Protein AF-A0A7K0DQF7-F1 (afdb_monomer)

Structure (mmCIF, N/CA/C/O backbone):
data_AF-A0A7K0DQF7-F1
#
_entry.id   AF-A0A7K0DQF7-F1
#
loop_
_atom_site.group_PDB
_atom_site.id
_atom_site.type_symbol
_atom_site.label_atom_id
_atom_site.label_alt_id
_atom_site.label_comp_id
_atom_site.label_asym_id
_atom_site.label_entity_id
_atom_site.label_seq_id
_atom_site.pdbx_PDB_ins_code
_atom_site.Cartn_x
_atom_site.Cartn_y
_atom_site.Cartn_z
_atom_site.occupancy
_atom_site.B_iso_or_equiv
_atom_site.auth_seq_id
_atom_site.auth_comp_id
_atom_site.auth_asym_id
_atom_site.auth_atom_id
_atom_site.pdbx_PDB_model_num
ATOM 1 N N . MET A 1 1 ? 8.613 -13.303 -28.351 1.00 34.66 1 MET A N 1
ATOM 2 C CA . MET A 1 1 ? 8.887 -12.812 -26.985 1.00 34.66 1 MET A CA 1
ATOM 3 C C . MET A 1 1 ? 7.725 -11.915 -26.607 1.00 34.66 1 MET A C 1
ATOM 5 O O . MET A 1 1 ? 7.464 -11.010 -27.391 1.00 34.66 1 MET A O 1
ATOM 9 N N . PRO A 1 2 ? 6.949 -12.191 -25.546 1.00 38.00 2 PRO A N 1
ATOM 10 C CA . PRO A 1 2 ? 5.867 -11.290 -25.183 1.00 38.00 2 PRO A CA 1
ATOM 11 C C . PRO A 1 2 ? 6.500 -9.993 -24.676 1.00 38.00 2 PRO A C 1
ATOM 13 O O . PRO A 1 2 ? 7.248 -10.005 -23.701 1.00 38.00 2 PRO A O 1
ATOM 16 N N . SER A 1 3 ? 6.255 -8.895 -25.389 1.00 44.81 3 SER A N 1
ATOM 17 C CA . SER A 1 3 ? 6.568 -7.544 -24.937 1.00 44.81 3 SER A CA 1
ATOM 18 C C . SER A 1 3 ? 5.994 -7.379 -23.536 1.00 44.81 3 SER A C 1
ATOM 20 O O . SER A 1 3 ? 4.796 -7.596 -23.351 1.00 44.81 3 SER A O 1
ATOM 22 N N . ALA A 1 4 ? 6.843 -7.071 -22.552 1.00 46.78 4 ALA A N 1
ATOM 23 C CA . ALA A 1 4 ? 6.408 -6.801 -21.191 1.00 46.78 4 ALA A CA 1
ATOM 24 C C . ALA A 1 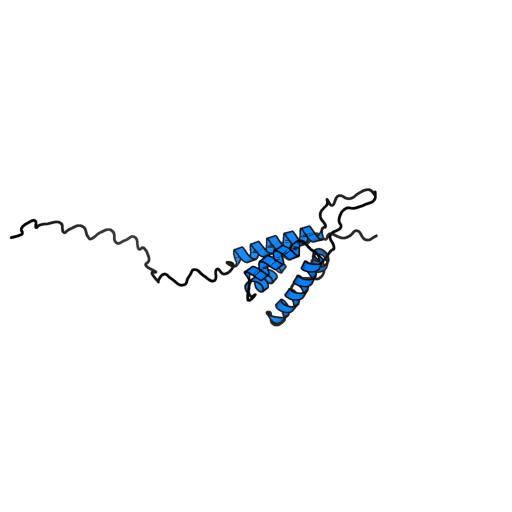4 ? 5.374 -5.675 -21.258 1.00 46.78 4 ALA A C 1
ATOM 26 O O . ALA A 1 4 ? 5.700 -4.521 -21.537 1.00 46.78 4 ALA A O 1
ATOM 27 N N . MET A 1 5 ? 4.105 -6.048 -21.118 1.00 47.47 5 MET A N 1
ATOM 28 C CA . MET A 1 5 ? 3.005 -5.112 -21.116 1.00 47.47 5 MET A CA 1
ATOM 29 C C . MET A 1 5 ? 3.153 -4.286 -19.841 1.00 47.47 5 MET A C 1
ATOM 31 O O . MET A 1 5 ? 2.663 -4.684 -18.790 1.00 47.47 5 MET A O 1
ATOM 35 N N . CYS A 1 6 ? 3.809 -3.129 -19.920 1.00 51.50 6 CYS A N 1
ATOM 36 C CA . CYS A 1 6 ? 3.415 -2.009 -19.076 1.00 51.50 6 CYS A CA 1
ATOM 37 C C . CYS A 1 6 ? 1.979 -1.689 -19.486 1.00 51.50 6 CYS A C 1
ATOM 39 O O . CYS A 1 6 ? 1.735 -0.873 -20.375 1.00 51.50 6 CYS A O 1
ATOM 41 N N . GLN A 1 7 ? 1.028 -2.447 -18.944 1.00 54.16 7 GLN A N 1
ATOM 42 C CA . GLN A 1 7 ? -0.375 -2.142 -19.111 1.00 54.16 7 GLN A CA 1
ATOM 43 C C . GLN A 1 7 ? -0.558 -0.747 -18.522 1.00 54.16 7 GLN A C 1
ATOM 45 O O . GLN A 1 7 ? -0.061 -0.445 -17.435 1.00 54.16 7 GLN A O 1
ATOM 50 N N . ASN A 1 8 ? -1.198 0.138 -19.281 1.00 60.09 8 ASN A N 1
ATOM 51 C CA . ASN A 1 8 ? -1.559 1.458 -18.790 1.00 60.09 8 ASN A CA 1
ATOM 52 C C . ASN A 1 8 ? -2.632 1.269 -17.710 1.00 60.09 8 ASN A C 1
ATOM 54 O O . ASN A 1 8 ? -3.824 1.330 -18.003 1.00 60.09 8 ASN A O 1
ATOM 58 N N . LEU A 1 9 ? -2.214 0.965 -16.479 1.00 68.38 9 LEU A N 1
ATOM 59 C CA . LEU A 1 9 ? -3.093 1.003 -15.321 1.00 68.38 9 LEU A CA 1
ATOM 60 C C . LEU A 1 9 ? -3.632 2.426 -15.197 1.00 68.38 9 LEU A C 1
ATOM 62 O O . LEU A 1 9 ? -2.872 3.397 -15.184 1.00 68.38 9 LEU A O 1
ATOM 66 N N . ASP A 1 10 ? -4.953 2.534 -15.131 1.00 82.31 10 ASP A N 1
ATOM 67 C CA . ASP A 1 10 ? -5.627 3.812 -14.957 1.00 82.31 10 ASP A CA 1
ATOM 68 C C . ASP A 1 10 ? -5.314 4.374 -13.562 1.00 82.31 10 ASP A C 1
ATOM 70 O O . ASP A 1 10 ? -5.283 3.645 -12.566 1.00 82.31 10 ASP A O 1
ATOM 74 N N . VAL A 1 11 ? -5.133 5.692 -13.477 1.00 85.56 11 VAL A N 1
ATOM 75 C CA . VAL A 1 11 ? -4.944 6.433 -12.223 1.00 85.56 11 VAL A CA 1
ATOM 76 C C . VAL A 1 11 ? -6.064 6.117 -11.228 1.00 85.56 11 VAL A C 1
ATOM 78 O O . VAL A 1 11 ? -5.818 6.058 -10.025 1.00 85.56 11 VAL A O 1
ATOM 81 N N . ASN A 1 12 ? -7.281 5.851 -11.706 1.00 89.88 12 ASN A N 1
ATOM 82 C CA . ASN A 1 12 ? -8.403 5.467 -10.849 1.00 89.88 12 ASN A CA 1
ATOM 83 C C . ASN A 1 12 ? -8.149 4.170 -10.066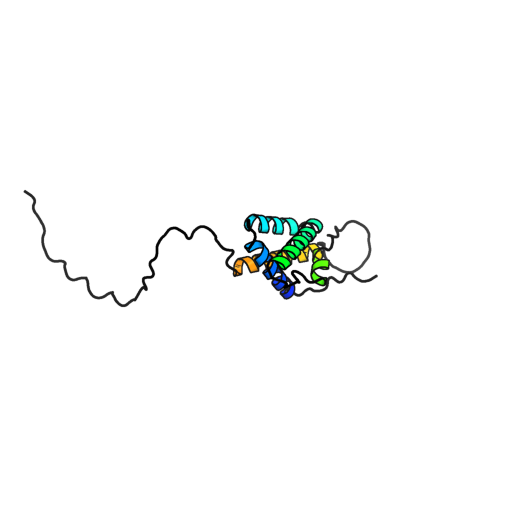 1.00 89.88 12 ASN A C 1
ATOM 85 O O . ASN A 1 12 ? -8.501 4.098 -8.890 1.00 89.88 12 ASN A O 1
ATOM 89 N N . GLN A 1 13 ? -7.468 3.185 -10.661 1.00 90.81 13 GLN A N 1
ATOM 90 C CA . GLN A 1 13 ? -7.116 1.946 -9.961 1.00 90.81 13 GLN A CA 1
ATOM 91 C C . GLN A 1 13 ? -6.107 2.225 -8.839 1.00 90.81 13 GLN A C 1
ATOM 93 O O . GLN A 1 13 ? -6.226 1.683 -7.740 1.00 90.81 13 GLN A O 1
ATOM 98 N N . PHE A 1 14 ? -5.138 3.117 -9.084 1.00 93.56 14 PHE A N 1
ATOM 99 C CA . PHE A 1 14 ? -4.186 3.538 -8.052 1.00 93.56 14 PHE A CA 1
ATOM 100 C C . PHE A 1 14 ? -4.892 4.250 -6.900 1.00 93.56 14 PHE A C 1
ATOM 102 O O . PHE A 1 14 ? -4.578 3.987 -5.744 1.00 93.56 14 PHE A O 1
ATOM 109 N N . ARG A 1 15 ? -5.867 5.117 -7.199 1.00 94.50 15 ARG A N 1
ATOM 110 C CA . ARG A 1 15 ? -6.670 5.823 -6.188 1.00 94.50 15 ARG A CA 1
ATOM 111 C C . ARG A 1 15 ? -7.506 4.869 -5.336 1.00 94.50 15 ARG A C 1
ATOM 113 O O . ARG A 1 15 ? -7.575 5.047 -4.124 1.00 94.50 15 ARG A O 1
ATOM 120 N N . GLU A 1 16 ? -8.099 3.846 -5.944 1.00 93.25 16 GLU A N 1
ATOM 121 C CA . GLU A 1 16 ? -8.880 2.835 -5.226 1.00 93.25 16 GLU A CA 1
ATOM 122 C C . GLU A 1 16 ? -8.014 2.054 -4.227 1.00 93.25 16 GLU A C 1
ATOM 124 O O . GLU A 1 16 ? -8.327 1.998 -3.035 1.00 93.25 16 GLU A O 1
ATOM 129 N N . VAL A 1 17 ? -6.889 1.500 -4.692 1.00 95.25 17 VAL A N 1
ATOM 130 C CA . VAL A 1 17 ? -5.948 0.766 -3.829 1.00 95.25 17 VAL A CA 1
ATOM 131 C C . VAL A 1 17 ? -5.354 1.694 -2.769 1.00 95.25 17 VAL A C 1
ATOM 133 O O . VAL A 1 17 ? -5.233 1.310 -1.605 1.00 95.25 17 VAL A O 1
ATOM 136 N N . ALA A 1 18 ? -5.053 2.941 -3.134 1.00 96.19 18 ALA A N 1
ATOM 137 C CA . ALA A 1 18 ? -4.567 3.945 -2.203 1.00 96.19 18 ALA A CA 1
ATOM 138 C C . ALA A 1 18 ? -5.544 4.232 -1.060 1.00 96.19 18 ALA A C 1
ATOM 140 O O . ALA A 1 18 ? -5.098 4.337 0.078 1.00 96.19 18 ALA A O 1
ATOM 141 N N . GLY A 1 19 ? -6.853 4.306 -1.319 1.00 94.06 19 GLY A N 1
ATOM 142 C CA . GLY A 1 19 ? -7.863 4.502 -0.274 1.00 94.06 19 GLY A CA 1
ATOM 143 C C . GLY A 1 19 ? -7.900 3.354 0.743 1.00 94.06 19 GLY A C 1
ATOM 144 O O . GLY A 1 19 ? -7.998 3.578 1.955 1.00 94.06 19 GLY A O 1
ATOM 145 N N . ARG A 1 20 ? -7.740 2.111 0.273 1.00 94.31 20 ARG A N 1
ATOM 146 C CA . ARG A 1 20 ? -7.652 0.927 1.147 1.00 94.31 20 ARG A CA 1
ATOM 147 C C . ARG A 1 20 ? -6.372 0.938 1.980 1.00 94.31 20 ARG A C 1
ATOM 149 O O . ARG A 1 20 ? -6.428 0.786 3.197 1.00 94.31 20 ARG A O 1
ATOM 156 N N . LEU A 1 21 ? -5.225 1.191 1.348 1.00 95.81 21 LEU A N 1
ATOM 157 C CA . LEU A 1 21 ? -3.934 1.314 2.036 1.00 95.81 21 LEU A CA 1
ATOM 158 C C . LEU A 1 21 ? -3.940 2.450 3.062 1.00 95.81 21 LEU A C 1
ATOM 160 O O . LEU A 1 21 ? -3.475 2.273 4.185 1.00 95.81 21 LEU A O 1
ATOM 164 N N . ALA 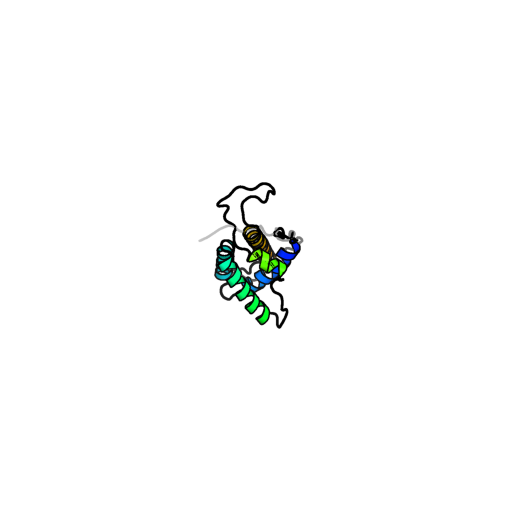A 1 22 ? -4.519 3.593 2.701 1.00 95.12 22 ALA A N 1
ATOM 165 C CA . ALA A 1 22 ? -4.722 4.729 3.586 1.00 95.12 22 ALA A CA 1
ATOM 166 C C . ALA A 1 22 ? -5.496 4.330 4.849 1.00 95.12 22 ALA A C 1
ATOM 168 O O . ALA A 1 22 ? -5.079 4.677 5.951 1.00 95.12 22 ALA A O 1
ATOM 169 N N . THR A 1 23 ? -6.567 3.549 4.694 1.00 92.94 23 THR A N 1
ATOM 170 C CA . THR A 1 23 ? -7.365 3.030 5.814 1.00 92.94 23 THR A CA 1
ATOM 171 C C . THR A 1 23 ? -6.521 2.147 6.741 1.00 92.94 23 THR A C 1
ATOM 173 O O . THR A 1 23 ? -6.490 2.375 7.948 1.00 92.94 23 THR A O 1
ATOM 176 N N . ILE A 1 24 ? -5.753 1.202 6.185 1.00 94.06 24 ILE A N 1
ATOM 177 C CA . ILE A 1 24 ? -4.871 0.304 6.960 1.00 94.06 24 ILE A CA 1
ATOM 178 C C . ILE A 1 24 ? -3.805 1.099 7.727 1.00 94.06 24 ILE A C 1
ATOM 180 O O . ILE A 1 24 ? -3.534 0.834 8.903 1.00 94.06 24 ILE A O 1
ATOM 184 N N . ILE A 1 25 ? -3.186 2.086 7.072 1.00 94.81 25 ILE A N 1
ATOM 185 C CA . ILE A 1 25 ? -2.166 2.944 7.681 1.00 94.81 25 ILE A CA 1
ATOM 186 C C . ILE A 1 25 ? -2.785 3.776 8.817 1.00 94.81 25 ILE A C 1
ATOM 188 O O . ILE A 1 25 ? -2.212 3.825 9.904 1.00 94.81 25 ILE A O 1
ATOM 192 N N . GLN A 1 26 ? -3.965 4.372 8.617 1.00 91.56 26 GLN A N 1
ATOM 193 C CA . GLN A 1 26 ? -4.657 5.157 9.651 1.00 91.56 26 GLN A CA 1
ATOM 194 C C . GLN A 1 26 ? -5.056 4.327 10.868 1.00 91.56 26 GLN A C 1
ATOM 196 O O . GLN A 1 26 ? -4.884 4.782 11.999 1.00 91.56 26 GLN A O 1
ATOM 201 N N . ASN A 1 27 ? -5.533 3.106 10.635 1.00 91.06 27 ASN A N 1
ATOM 202 C CA . ASN A 1 27 ? -5.940 2.171 11.681 1.00 91.06 27 ASN A CA 1
ATOM 203 C C . ASN A 1 27 ? -4.753 1.497 12.380 1.00 91.06 27 ASN A C 1
ATOM 205 O O . ASN A 1 27 ? -4.934 0.749 13.341 1.00 91.06 27 ASN A O 1
ATOM 209 N N . SER A 1 28 ? -3.525 1.725 11.908 1.00 91.31 28 SER A N 1
ATOM 210 C CA . SER A 1 28 ? -2.339 1.170 12.551 1.00 91.31 28 SER A CA 1
ATOM 211 C C . SER A 1 28 ? -2.116 1.809 13.930 1.00 91.31 28 SER A C 1
ATOM 213 O O . SER A 1 28 ? -2.262 3.026 14.069 1.00 91.31 28 SER A O 1
ATOM 215 N N . PRO A 1 29 ? -1.699 1.024 14.944 1.00 89.31 29 PRO A N 1
ATOM 216 C CA . PRO A 1 29 ? -1.461 1.534 16.298 1.00 89.31 29 PRO A CA 1
ATOM 217 C C . PRO A 1 29 ? -0.389 2.634 16.327 1.00 89.31 29 PRO A C 1
ATOM 219 O O . PRO A 1 29 ? -0.480 3.563 17.122 1.00 89.31 29 PRO A O 1
ATOM 222 N N . ASP A 1 30 ? 0.581 2.562 15.412 1.00 91.94 30 ASP A N 1
ATOM 223 C CA . ASP A 1 30 ? 1.554 3.617 15.139 1.00 91.94 30 ASP A CA 1
ATOM 224 C C . ASP A 1 30 ? 1.491 4.026 13.657 1.00 91.94 30 ASP A C 1
ATOM 226 O O . ASP A 1 30 ? 2.245 3.543 12.807 1.00 91.94 30 ASP A O 1
ATOM 230 N N . ARG A 1 31 ? 0.527 4.897 13.342 1.00 91.31 31 ARG A N 1
ATOM 231 C CA . ARG A 1 31 ? 0.242 5.371 11.976 1.00 91.31 31 ARG A CA 1
ATOM 232 C C . ARG A 1 31 ? 1.429 6.076 11.317 1.00 91.31 31 ARG A C 1
ATOM 234 O O . ARG A 1 31 ? 1.646 5.918 10.119 1.00 91.31 31 ARG A O 1
ATOM 241 N N . THR A 1 32 ? 2.202 6.843 12.088 1.00 92.69 32 THR A N 1
ATOM 242 C CA . THR A 1 32 ? 3.337 7.617 11.569 1.00 92.69 32 THR A CA 1
ATOM 243 C C . THR A 1 32 ? 4.463 6.676 11.173 1.00 92.69 32 THR A C 1
ATOM 245 O O . THR A 1 32 ? 4.984 6.775 10.063 1.00 92.69 32 THR A O 1
ATOM 248 N N . THR A 1 33 ? 4.784 5.700 12.026 1.00 95.50 33 THR A N 1
ATOM 249 C CA . THR A 1 33 ? 5.765 4.666 11.683 1.00 95.50 33 THR A CA 1
ATOM 250 C C . THR A 1 33 ? 5.288 3.804 10.514 1.00 95.50 33 THR A C 1
ATOM 252 O O . THR A 1 33 ? 6.088 3.486 9.637 1.00 95.50 33 THR A O 1
ATOM 255 N N . ALA A 1 34 ? 3.999 3.456 10.446 1.00 95.12 34 ALA A N 1
ATOM 256 C CA . ALA A 1 34 ? 3.442 2.703 9.319 1.00 95.12 34 ALA A CA 1
ATOM 257 C C . ALA A 1 34 ? 3.572 3.459 7.983 1.00 95.12 34 ALA A C 1
ATOM 259 O O . ALA A 1 34 ? 3.957 2.862 6.977 1.00 95.12 34 ALA A O 1
ATOM 260 N N . LEU A 1 35 ? 3.311 4.772 7.976 1.00 96.38 35 LEU A N 1
ATOM 261 C CA . LEU A 1 35 ? 3.487 5.612 6.791 1.00 96.38 35 LEU A CA 1
ATOM 262 C C . LEU A 1 35 ? 4.960 5.744 6.391 1.00 96.38 35 LEU A C 1
ATOM 264 O O . LEU A 1 35 ? 5.276 5.577 5.217 1.00 96.38 35 LEU A O 1
ATOM 268 N N . ASN A 1 36 ? 5.861 6.000 7.343 1.00 96.69 36 ASN A N 1
ATOM 269 C CA . ASN A 1 36 ?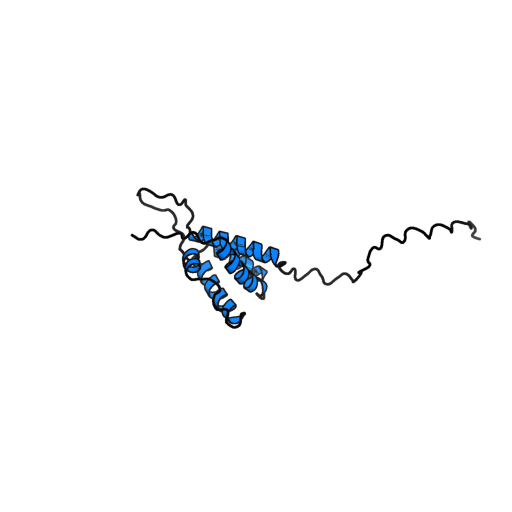 7.294 6.120 7.056 1.00 96.69 36 ASN A CA 1
ATOM 270 C C . ASN A 1 36 ? 7.851 4.831 6.449 1.00 96.69 36 ASN A C 1
ATOM 272 O O . ASN A 1 36 ? 8.518 4.876 5.420 1.00 96.69 36 ASN A O 1
ATOM 276 N N . ARG A 1 37 ? 7.486 3.674 7.013 1.00 96.31 37 ARG A N 1
ATOM 277 C CA . ARG A 1 37 ? 7.854 2.370 6.447 1.00 96.31 37 ARG A CA 1
ATOM 278 C C . ARG A 1 37 ? 7.320 2.202 5.027 1.00 96.31 37 ARG A C 1
ATOM 280 O O . ARG A 1 37 ? 8.041 1.713 4.167 1.00 96.31 37 ARG A O 1
ATOM 287 N N . PHE A 1 38 ? 6.082 2.620 4.766 1.00 96.94 38 PHE A N 1
ATOM 288 C CA . PHE A 1 38 ? 5.509 2.562 3.421 1.00 96.94 38 PHE A CA 1
ATOM 289 C C . PHE A 1 38 ? 6.271 3.444 2.421 1.00 96.94 38 PHE A C 1
ATOM 291 O O . PHE A 1 38 ? 6.560 2.998 1.313 1.00 96.94 38 PHE A O 1
ATOM 298 N N . VAL A 1 39 ? 6.653 4.661 2.819 1.00 96.81 39 VAL A N 1
ATOM 299 C CA . VAL A 1 39 ? 7.483 5.567 2.005 1.00 96.81 39 VAL A CA 1
ATOM 300 C C . VAL A 1 39 ? 8.850 4.949 1.703 1.00 96.81 39 VAL A C 1
ATOM 302 O O . VAL A 1 39 ? 9.299 4.993 0.560 1.00 96.81 39 VAL A O 1
ATOM 305 N N . GLU A 1 40 ? 9.502 4.357 2.704 1.00 95.56 40 GLU A N 1
ATOM 306 C CA . GLU A 1 40 ? 10.800 3.693 2.543 1.00 95.56 40 GLU A CA 1
ATOM 307 C C . GLU A 1 40 ? 10.702 2.496 1.590 1.00 95.56 40 GLU A C 1
ATOM 309 O O . GLU A 1 40 ? 11.492 2.380 0.651 1.00 95.56 40 GLU A O 1
ATOM 314 N N . ALA A 1 41 ? 9.682 1.654 1.777 1.00 95.38 41 ALA A N 1
ATOM 315 C CA . ALA A 1 41 ? 9.480 0.440 0.998 1.00 95.38 41 ALA A CA 1
ATOM 316 C C . ALA A 1 41 ? 9.273 0.713 -0.497 1.00 95.38 41 ALA A C 1
ATOM 318 O O . ALA A 1 41 ? 9.715 -0.071 -1.318 1.00 95.38 41 ALA A O 1
ATOM 319 N N . VAL A 1 42 ? 8.666 1.839 -0.889 1.00 93.75 42 VAL A N 1
ATOM 320 C CA . VAL A 1 42 ? 8.427 2.193 -2.307 1.00 93.75 42 VAL A CA 1
ATOM 321 C C . VAL A 1 42 ? 9.702 2.174 -3.165 1.00 93.75 42 VAL A C 1
ATOM 323 O O . VAL A 1 42 ? 9.623 1.919 -4.371 1.00 93.75 42 VAL A O 1
ATOM 326 N N . SER A 1 43 ? 10.864 2.414 -2.552 1.00 90.06 43 SER A N 1
ATOM 327 C CA . SER A 1 43 ? 12.164 2.447 -3.234 1.00 90.06 43 SER A CA 1
ATOM 328 C C . SER A 1 43 ? 12.776 1.062 -3.483 1.00 90.06 43 SER A C 1
ATOM 330 O O . SER A 1 43 ? 13.746 0.972 -4.230 1.00 90.06 43 SER A O 1
ATOM 332 N N . ASP A 1 44 ? 12.233 0.002 -2.881 1.00 91.56 44 ASP A N 1
ATOM 333 C CA . ASP A 1 44 ? 12.747 -1.367 -2.971 1.00 91.56 44 ASP A CA 1
ATOM 334 C C . ASP A 1 44 ? 11.598 -2.339 -3.284 1.00 91.56 44 ASP A C 1
ATOM 336 O O . ASP A 1 44 ? 10.633 -2.458 -2.529 1.00 91.56 44 ASP A O 1
ATOM 340 N N . ALA A 1 45 ? 11.671 -3.017 -4.431 1.00 91.00 4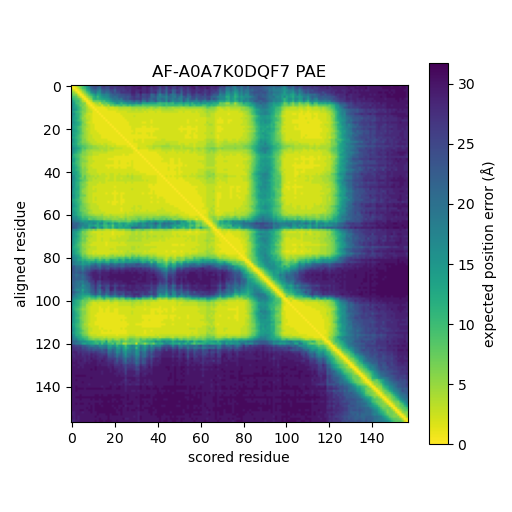5 ALA A N 1
ATOM 341 C CA . ALA A 1 45 ? 10.584 -3.868 -4.910 1.00 91.00 45 ALA A CA 1
ATOM 342 C C . ALA A 1 45 ? 10.278 -5.048 -3.971 1.00 91.00 45 ALA A C 1
ATOM 344 O O . ALA A 1 45 ? 9.104 -5.387 -3.798 1.00 91.00 45 ALA A O 1
ATOM 345 N N . ASP A 1 46 ? 11.294 -5.645 -3.347 1.00 93.44 46 ASP A N 1
ATOM 346 C CA . ASP A 1 46 ? 11.123 -6.816 -2.486 1.00 93.44 46 ASP A CA 1
ATOM 347 C C . ASP A 1 46 ? 10.489 -6.393 -1.158 1.00 93.44 46 ASP A C 1
ATOM 349 O O . ASP A 1 46 ? 9.454 -6.929 -0.754 1.00 93.44 46 ASP A O 1
ATOM 353 N N . VAL A 1 47 ? 11.024 -5.332 -0.542 1.00 95.31 47 VAL A N 1
ATOM 354 C CA . VAL A 1 47 ? 10.476 -4.768 0.704 1.00 95.31 47 VAL A CA 1
ATOM 355 C C . VAL A 1 47 ? 9.040 -4.276 0.502 1.00 95.31 47 VAL A C 1
ATOM 357 O O . VAL A 1 47 ? 8.175 -4.492 1.356 1.00 95.31 47 VAL A O 1
ATOM 360 N N . PHE A 1 48 ? 8.758 -3.633 -0.634 1.00 95.56 48 PHE A N 1
ATOM 361 C CA . PHE A 1 48 ? 7.405 -3.212 -0.989 1.00 95.56 48 PHE A CA 1
ATOM 362 C C . PHE A 1 48 ? 6.450 -4.399 -1.117 1.00 95.56 48 PHE A C 1
ATOM 364 O O . PHE A 1 48 ? 5.333 -4.355 -0.597 1.00 95.56 48 PHE A O 1
ATOM 371 N N . THR A 1 49 ? 6.883 -5.461 -1.797 1.00 95.31 49 THR A N 1
ATOM 372 C CA . THR A 1 49 ? 6.066 -6.655 -2.034 1.00 95.31 49 THR A CA 1
ATOM 373 C C . THR A 1 49 ? 5.700 -7.337 -0.720 1.00 95.31 49 THR A C 1
ATOM 375 O O . THR A 1 49 ? 4.516 -7.579 -0.468 1.00 95.31 49 THR A O 1
ATOM 378 N N . ASP A 1 50 ? 6.678 -7.552 0.162 1.00 97.00 50 ASP A N 1
ATOM 379 C CA . ASP A 1 50 ? 6.450 -8.124 1.493 1.00 97.00 50 ASP A CA 1
ATOM 380 C C . ASP A 1 50 ? 5.483 -7.268 2.323 1.00 97.00 50 ASP A C 1
ATOM 382 O O . ASP A 1 50 ? 4.579 -7.779 2.997 1.00 97.00 50 ASP A O 1
ATOM 386 N N . MET A 1 51 ? 5.618 -5.943 2.236 1.00 96.44 51 MET A N 1
ATOM 387 C CA . MET A 1 51 ? 4.723 -5.016 2.920 1.00 96.44 51 MET A CA 1
ATOM 388 C C . MET A 1 51 ? 3.286 -5.097 2.402 1.00 96.44 51 MET A C 1
ATOM 390 O O . MET A 1 51 ? 2.352 -5.141 3.204 1.00 96.44 51 MET A O 1
ATOM 394 N N . VAL A 1 52 ? 3.088 -5.144 1.083 1.00 95.06 52 VAL A N 1
ATOM 395 C CA . VAL A 1 52 ? 1.753 -5.270 0.481 1.00 95.06 52 VAL A CA 1
ATOM 396 C C . VAL A 1 52 ? 1.099 -6.598 0.855 1.00 95.06 52 VAL A C 1
ATOM 398 O O . VAL A 1 52 ? -0.092 -6.608 1.161 1.00 95.06 52 VAL A O 1
ATOM 401 N N . ILE A 1 53 ? 1.857 -7.698 0.912 1.00 95.12 53 ILE A N 1
ATOM 402 C CA . ILE A 1 53 ? 1.355 -8.999 1.386 1.00 95.12 53 ILE A CA 1
ATOM 403 C C . ILE A 1 53 ? 0.887 -8.896 2.844 1.00 95.12 53 ILE A C 1
ATOM 405 O O . ILE A 1 53 ? -0.221 -9.325 3.177 1.00 95.12 53 ILE A O 1
ATOM 409 N N . SER A 1 54 ? 1.689 -8.271 3.710 1.00 94.75 54 SER A N 1
ATOM 410 C CA . SER A 1 54 ? 1.326 -8.037 5.113 1.00 94.75 54 SER A CA 1
ATOM 411 C C . SER A 1 54 ? 0.050 -7.193 5.245 1.00 94.75 54 SER A C 1
ATOM 413 O O . SER A 1 54 ? -0.872 -7.541 5.990 1.00 94.75 54 SER A O 1
ATOM 415 N N . TYR A 1 55 ? -0.062 -6.115 4.465 1.00 94.62 55 TYR A N 1
ATOM 416 C CA . TYR A 1 55 ? -1.260 -5.277 4.430 1.00 94.62 55 TYR A CA 1
ATOM 417 C C . TYR A 1 55 ? -2.481 -6.000 3.861 1.00 94.62 55 TYR A C 1
ATOM 419 O O . TYR A 1 55 ? -3.579 -5.783 4.366 1.00 94.62 55 TYR A O 1
ATOM 427 N N . ALA A 1 56 ? -2.325 -6.900 2.888 1.00 92.94 56 ALA A N 1
ATOM 428 C CA . ALA A 1 56 ? -3.434 -7.704 2.377 1.00 92.94 56 ALA A CA 1
ATOM 429 C C . ALA A 1 56 ? -4.014 -8.616 3.470 1.00 92.94 56 ALA A C 1
ATOM 431 O O . ALA A 1 56 ? -5.235 -8.705 3.616 1.00 92.94 56 ALA A O 1
ATOM 432 N N . GLY A 1 57 ? -3.151 -9.220 4.295 1.00 91.81 57 GLY A N 1
ATOM 433 C CA . GLY A 1 57 ? -3.575 -9.998 5.462 1.00 91.81 57 GLY A CA 1
ATOM 434 C C . GLY A 1 57 ? -4.354 -9.159 6.481 1.00 91.81 57 GLY A C 1
ATOM 435 O O . GLY A 1 57 ? -5.398 -9.587 6.972 1.00 91.81 57 GLY A O 1
ATOM 436 N N . ARG A 1 58 ? -3.894 -7.931 6.754 1.00 91.44 58 ARG A N 1
ATOM 437 C CA . ARG A 1 58 ? -4.602 -6.994 7.643 1.00 91.44 58 ARG A CA 1
ATOM 438 C C . ARG A 1 58 ? -5.942 -6.542 7.077 1.00 91.44 58 ARG A C 1
ATOM 440 O O . ARG A 1 58 ? -6.935 -6.566 7.791 1.00 91.44 58 ARG A O 1
ATOM 447 N N . TRP A 1 59 ? -5.985 -6.184 5.797 1.00 91.69 59 TRP A N 1
ATOM 448 C CA . TRP A 1 59 ? -7.210 -5.783 5.109 1.00 91.69 59 TRP A CA 1
ATOM 449 C C . TRP A 1 59 ? -8.294 -6.860 5.197 1.00 91.69 59 TRP A C 1
ATOM 451 O O . TRP A 1 59 ? -9.445 -6.561 5.516 1.00 91.69 59 TRP A O 1
ATOM 461 N N . LEU A 1 60 ? -7.912 -8.123 4.976 1.00 90.06 60 LEU A N 1
ATOM 462 C CA . LEU A 1 60 ? -8.816 -9.264 5.095 1.00 90.06 60 LEU A CA 1
ATOM 463 C C . LEU A 1 60 ? -9.405 -9.380 6.510 1.00 90.06 60 LEU A C 1
ATOM 465 O O . LEU A 1 60 ? -10.604 -9.623 6.653 1.00 90.06 60 LEU A O 1
ATOM 469 N N . ALA A 1 61 ? -8.577 -9.188 7.540 1.00 87.50 61 ALA A N 1
ATOM 470 C CA . ALA A 1 61 ? -9.009 -9.239 8.933 1.00 87.50 61 ALA A CA 1
ATOM 471 C C . ALA A 1 61 ? -9.915 -8.053 9.318 1.00 87.50 61 ALA A C 1
ATOM 473 O O . ALA A 1 61 ? -10.916 -8.247 10.002 1.00 87.50 61 ALA A O 1
ATOM 474 N N . GLU A 1 62 ? -9.585 -6.839 8.867 1.00 85.88 62 GLU A N 1
ATOM 475 C CA . GLU A 1 62 ? -10.283 -5.599 9.238 1.00 85.88 62 GLU A CA 1
ATOM 476 C C . GLU A 1 62 ? -11.642 -5.438 8.530 1.00 85.88 62 GLU A C 1
ATOM 478 O O . GLU A 1 62 ? -12.562 -4.846 9.089 1.00 85.88 62 GLU A O 1
ATOM 483 N N . THR A 1 63 ? -11.810 -5.978 7.319 1.00 81.44 63 THR A N 1
ATOM 484 C CA . THR A 1 63 ? -13.011 -5.735 6.493 1.00 81.44 63 THR A CA 1
ATOM 485 C C . THR A 1 63 ? -14.045 -6.850 6.511 1.00 81.44 63 THR A C 1
ATOM 487 O O . THR A 1 63 ? -14.989 -6.830 5.716 1.00 81.44 63 THR A O 1
ATOM 490 N N . SER A 1 64 ? -13.911 -7.835 7.403 1.00 72.31 64 SER A N 1
ATOM 491 C CA . SER A 1 64 ? -14.850 -8.964 7.511 1.00 72.31 64 SER A CA 1
ATOM 492 C C . SER A 1 64 ? -15.112 -9.686 6.174 1.00 72.31 64 SER A C 1
ATOM 494 O O . SER A 1 64 ? -16.192 -10.230 5.959 1.00 72.31 64 SER A O 1
ATOM 496 N N . GLY A 1 65 ? -14.123 -9.697 5.268 1.00 64.12 65 GLY A N 1
ATOM 497 C CA . GLY A 1 65 ? -14.188 -10.440 4.006 1.00 64.12 65 GLY A CA 1
ATOM 498 C C . GLY A 1 65 ? -14.297 -9.621 2.715 1.00 64.12 65 GLY A C 1
ATOM 499 O O . GLY A 1 65 ? -14.516 -10.231 1.668 1.00 64.12 65 GLY A O 1
ATOM 500 N N . GLN A 1 66 ? -14.096 -8.293 2.715 1.00 67.12 66 GLN A N 1
ATOM 501 C CA . GLN A 1 66 ? -13.766 -7.613 1.452 1.00 67.12 66 GLN A CA 1
ATOM 502 C C . GLN A 1 66 ? -12.356 -8.034 1.027 1.00 67.12 66 GLN A C 1
ATOM 504 O O . GLN A 1 66 ? -11.352 -7.506 1.488 1.00 67.12 66 GLN A O 1
ATOM 509 N N . SER A 1 67 ? -12.280 -9.057 0.181 1.00 65.44 67 SER A N 1
ATOM 510 C CA . SER A 1 67 ? -11.082 -9.896 0.069 1.00 65.44 67 SER A CA 1
ATOM 511 C C . SER A 1 67 ? -9.923 -9.286 -0.719 1.00 65.44 67 SER A C 1
ATOM 513 O O . SER A 1 67 ? -8.808 -9.796 -0.632 1.00 65.44 67 SER A O 1
ATOM 515 N N . VAL A 1 68 ? -10.150 -8.210 -1.477 1.00 85.88 68 VAL A N 1
ATOM 516 C CA . VAL A 1 68 ? -9.156 -7.696 -2.429 1.00 85.88 68 VAL A CA 1
ATOM 517 C C . VAL A 1 68 ? -8.630 -6.338 -1.983 1.00 85.88 68 VAL A C 1
ATOM 519 O O . VAL A 1 68 ? -9.263 -5.307 -2.198 1.00 85.88 68 VAL A O 1
ATOM 522 N N . LEU A 1 69 ? -7.432 -6.336 -1.392 1.00 92.56 69 LEU A N 1
ATOM 523 C CA . LEU A 1 69 ? -6.656 -5.108 -1.204 1.00 92.56 69 LEU A CA 1
ATOM 524 C C . LEU A 1 69 ? -6.197 -4.567 -2.564 1.00 92.56 69 LEU A C 1
ATOM 526 O O . LEU A 1 69 ? -6.433 -3.407 -2.899 1.00 92.56 69 LEU A O 1
ATOM 530 N N . ILE A 1 70 ? -5.572 -5.441 -3.350 1.00 93.00 70 ILE A N 1
ATOM 531 C CA . ILE A 1 70 ? -4.953 -5.146 -4.6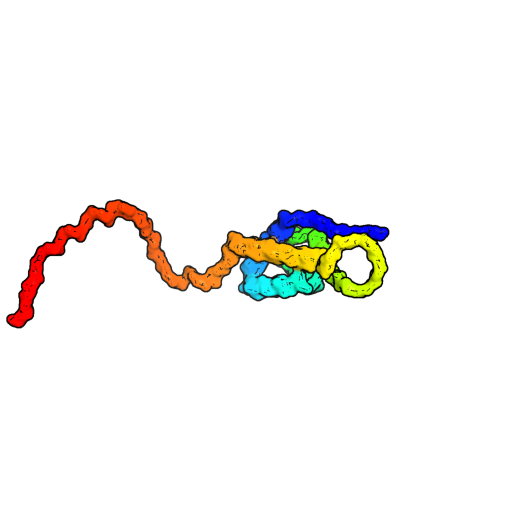37 1.00 93.00 70 ILE A CA 1
ATOM 532 C C . ILE A 1 70 ? -5.257 -6.283 -5.616 1.00 93.00 70 ILE A C 1
ATOM 534 O O . ILE A 1 70 ? -5.167 -7.457 -5.256 1.00 93.00 70 ILE A O 1
ATOM 538 N N . GLY A 1 71 ? -5.657 -5.931 -6.838 1.00 90.56 71 GLY A N 1
ATOM 539 C CA . GLY A 1 71 ? -5.882 -6.902 -7.908 1.00 90.56 71 GLY A CA 1
ATOM 540 C C . GLY A 1 71 ? -4.567 -7.473 -8.453 1.00 90.56 71 GLY A C 1
ATOM 541 O O . GLY A 1 71 ? -3.512 -6.852 -8.286 1.00 90.56 71 GLY A O 1
ATOM 542 N N . PRO A 1 72 ? -4.607 -8.637 -9.118 1.00 88.94 72 PRO A N 1
ATOM 543 C CA . PRO A 1 72 ? -3.398 -9.296 -9.580 1.00 88.94 72 PRO A CA 1
ATOM 544 C C . PRO A 1 72 ? -2.611 -8.450 -10.591 1.00 88.94 72 PRO A C 1
ATOM 546 O O . PRO A 1 72 ? -1.423 -8.223 -10.424 1.00 88.94 72 PRO A O 1
ATOM 549 N N . GLU A 1 73 ? -3.242 -7.842 -11.583 1.00 88.50 73 GLU A N 1
ATOM 550 C CA . GLU A 1 73 ? -2.526 -7.064 -12.602 1.00 88.50 73 GLU A CA 1
ATOM 551 C C . GLU A 1 73 ? -1.693 -5.926 -11.982 1.00 88.50 73 GLU A C 1
ATOM 553 O O . GLU A 1 73 ? -0.523 -5.735 -12.322 1.00 88.50 73 GLU A O 1
ATOM 558 N N . MET A 1 74 ? -2.264 -5.227 -10.996 1.00 89.50 74 MET A N 1
ATOM 559 C CA . MET A 1 74 ? -1.558 -4.173 -10.274 1.00 89.50 74 MET A CA 1
ATOM 560 C C . MET A 1 74 ? -0.472 -4.724 -9.349 1.00 89.50 74 MET A C 1
ATOM 562 O O . MET A 1 74 ? 0.605 -4.134 -9.275 1.00 89.50 74 MET A O 1
ATOM 566 N N . PHE A 1 75 ? -0.708 -5.850 -8.668 1.00 91.94 75 PHE A N 1
ATOM 567 C CA . PHE A 1 75 ? 0.312 -6.456 -7.811 1.00 91.94 75 PHE A CA 1
ATOM 568 C C . PHE A 1 75 ? 1.562 -6.823 -8.614 1.00 91.94 75 PHE A C 1
ATOM 570 O O . PHE A 1 75 ? 2.654 -6.422 -8.227 1.00 91.94 75 PHE A O 1
ATOM 577 N N . TRP A 1 76 ? 1.407 -7.477 -9.768 1.00 89.38 76 TRP A N 1
ATOM 578 C CA . TRP A 1 76 ? 2.533 -7.901 -10.604 1.00 89.38 76 TRP A CA 1
ATOM 579 C C . TRP A 1 76 ? 3.327 -6.702 -11.134 1.00 89.38 76 TRP A C 1
ATOM 581 O O . TRP A 1 76 ? 4.550 -6.763 -11.244 1.00 89.38 76 TRP A O 1
ATOM 591 N N . GLN A 1 77 ? 2.644 -5.599 -11.448 1.00 88.00 77 GLN A N 1
ATOM 592 C CA . GLN A 1 77 ? 3.299 -4.371 -11.885 1.00 88.00 77 GLN A CA 1
ATOM 593 C C . GLN A 1 77 ? 4.077 -3.696 -10.750 1.00 88.00 77 GLN A C 1
ATOM 595 O O . GLN A 1 77 ? 5.189 -3.221 -10.971 1.00 88.00 77 GLN A O 1
ATOM 600 N N . LEU A 1 78 ? 3.523 -3.655 -9.537 1.00 90.56 78 LEU A N 1
ATOM 601 C CA . LEU A 1 78 ? 4.184 -3.040 -8.385 1.00 90.56 78 LEU A CA 1
ATOM 602 C C . LEU A 1 78 ? 5.333 -3.888 -7.830 1.00 90.56 78 LEU A C 1
ATOM 604 O O . LEU A 1 78 ? 6.314 -3.317 -7.355 1.00 90.56 78 LEU A O 1
ATOM 608 N N . SER A 1 79 ? 5.229 -5.216 -7.907 1.00 90.00 79 SER A N 1
ATOM 609 C CA . SER A 1 79 ? 6.261 -6.161 -7.469 1.00 90.00 79 SER A CA 1
ATOM 610 C C . SER A 1 79 ? 7.335 -6.409 -8.530 1.00 90.00 79 SER A C 1
ATOM 612 O O . SER A 1 79 ? 8.259 -7.188 -8.305 1.00 90.00 79 SER A O 1
ATOM 614 N N . ALA A 1 80 ? 7.206 -5.808 -9.717 1.00 84.44 80 ALA A N 1
ATOM 615 C CA . ALA A 1 80 ? 8.187 -5.982 -10.774 1.00 84.44 80 ALA A CA 1
ATOM 616 C C . ALA A 1 80 ? 9.565 -5.474 -10.303 1.00 84.44 80 ALA A C 1
ATOM 618 O O . ALA A 1 80 ? 9.652 -4.359 -9.764 1.00 84.44 80 ALA A O 1
ATOM 619 N N . PRO A 1 81 ? 10.636 -6.263 -10.520 1.00 78.38 81 PRO A N 1
ATOM 620 C CA . PRO A 1 81 ? 11.980 -5.872 -10.130 1.00 78.38 81 PRO A CA 1
ATOM 621 C C . PRO A 1 81 ? 12.437 -4.655 -10.933 1.00 78.38 81 PRO A C 1
ATOM 623 O O . PRO A 1 81 ? 12.077 -4.476 -12.103 1.00 78.38 81 PRO A O 1
ATOM 626 N N . ASP A 1 82 ? 13.281 -3.834 -10.317 1.00 72.12 82 ASP A N 1
ATOM 627 C CA . ASP A 1 82 ? 13.844 -2.670 -10.986 1.00 72.12 82 ASP A CA 1
ATOM 628 C C . ASP A 1 82 ? 14.933 -3.114 -11.959 1.00 72.12 82 ASP A C 1
ATOM 630 O O . ASP A 1 82 ? 16.026 -3.532 -11.571 1.00 72.12 82 ASP A O 1
ATOM 634 N N . ILE A 1 83 ? 14.632 -3.027 -13.254 1.00 64.44 83 ILE A N 1
ATOM 635 C CA . ILE A 1 83 ? 15.614 -3.295 -14.302 1.00 64.44 83 ILE A CA 1
ATOM 636 C C . ILE A 1 83 ? 16.600 -2.126 -14.313 1.00 64.44 83 ILE A C 1
ATOM 638 O O . ILE A 1 83 ? 16.360 -1.090 -14.932 1.00 64.44 83 ILE A O 1
ATOM 642 N N . ARG A 1 84 ? 17.720 -2.286 -13.604 1.00 56.75 84 ARG A N 1
ATOM 643 C CA . ARG A 1 84 ? 18.852 -1.361 -13.697 1.00 56.75 84 ARG A CA 1
ATOM 644 C C . ARG A 1 84 ? 19.447 -1.491 -15.094 1.00 56.75 84 ARG A C 1
ATOM 646 O O . ARG A 1 84 ? 19.943 -2.555 -15.456 1.00 56.75 84 ARG A O 1
ATOM 653 N N . ALA A 1 85 ? 19.373 -0.422 -15.882 1.00 52.47 85 ALA A N 1
ATOM 654 C CA . ALA A 1 85 ? 19.993 -0.367 -17.198 1.00 52.47 85 ALA A CA 1
ATOM 655 C C . ALA A 1 85 ? 21.498 -0.659 -17.064 1.00 52.47 85 ALA A C 1
ATOM 657 O O . ALA A 1 85 ? 22.250 0.127 -16.491 1.00 52.47 85 ALA A O 1
ATOM 658 N N . GLY A 1 86 ? 21.925 -1.824 -17.548 1.00 45.38 86 GLY A N 1
ATOM 659 C CA . GLY A 1 86 ? 23.288 -2.306 -17.372 1.00 45.38 86 GLY A CA 1
ATOM 660 C C . GLY A 1 86 ? 23.630 -3.458 -18.309 1.00 45.38 86 GLY A C 1
ATOM 661 O O . GLY A 1 86 ? 23.758 -4.591 -17.862 1.00 45.38 86 GLY A O 1
ATOM 662 N N . GLY A 1 87 ? 23.827 -3.142 -19.595 1.00 47.53 87 GLY A N 1
ATOM 663 C CA . GLY A 1 87 ? 24.628 -3.953 -20.519 1.00 47.53 87 GLY A CA 1
ATOM 664 C C . GLY A 1 87 ? 23.885 -4.576 -21.708 1.00 47.53 87 GLY A C 1
ATOM 665 O O . GLY A 1 87 ? 23.037 -5.437 -21.523 1.00 47.53 87 GLY A O 1
ATOM 666 N N . LEU A 1 88 ? 24.354 -4.204 -22.909 1.00 42.97 88 LEU A N 1
ATOM 667 C CA . LEU A 1 88 ? 24.137 -4.784 -24.252 1.00 42.97 88 LEU A CA 1
ATOM 668 C C . LEU A 1 88 ? 22.977 -4.233 -25.108 1.00 42.97 88 LEU A C 1
ATOM 670 O O . LEU A 1 88 ? 21.831 -4.646 -25.008 1.00 42.97 88 LEU A O 1
ATOM 674 N N . VAL A 1 89 ? 23.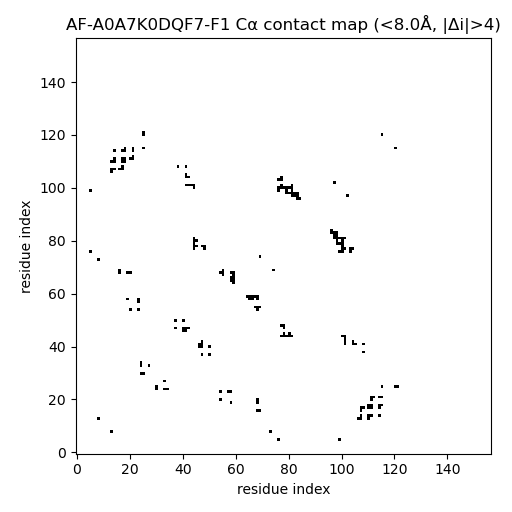376 -3.316 -26.003 1.00 49.91 89 VAL A N 1
ATOM 675 C CA . VAL A 1 89 ? 23.075 -3.237 -27.450 1.00 49.91 89 VAL A CA 1
ATOM 676 C C . VAL A 1 89 ? 21.801 -3.947 -27.931 1.00 49.91 89 VAL A C 1
ATOM 678 O O . VAL A 1 89 ? 21.749 -5.173 -27.975 1.00 49.91 89 VAL A O 1
ATOM 681 N N . GLY A 1 90 ? 20.846 -3.175 -28.455 1.00 39.47 90 GLY A N 1
ATOM 682 C CA . GLY A 1 90 ? 19.765 -3.696 -29.293 1.00 39.47 90 GLY A CA 1
ATOM 683 C C . GLY A 1 90 ? 18.614 -2.708 -29.435 1.00 39.47 90 GLY A C 1
ATOM 684 O O . GLY A 1 90 ? 18.020 -2.307 -28.443 1.00 39.47 90 GLY A O 1
ATOM 685 N N . ASP A 1 91 ? 18.342 -2.305 -30.670 1.00 44.59 91 ASP A N 1
ATOM 686 C CA . ASP A 1 91 ? 17.398 -1.268 -31.082 1.00 44.59 91 ASP A CA 1
ATOM 687 C C . ASP A 1 91 ? 15.986 -1.342 -30.476 1.00 44.59 91 ASP A C 1
ATOM 689 O O . ASP A 1 91 ? 15.358 -2.396 -30.414 1.00 44.59 91 ASP A O 1
ATOM 693 N N . GLY A 1 92 ? 15.439 -0.151 -30.206 1.00 46.12 92 GLY A N 1
ATOM 694 C CA . GLY A 1 92 ? 14.034 0.151 -30.486 1.00 46.12 92 GLY A CA 1
ATOM 695 C C . GLY A 1 92 ? 13.002 -0.232 -29.425 1.00 46.12 92 GLY A C 1
ATOM 696 O O . GLY A 1 92 ? 12.289 -1.214 -29.580 1.00 46.12 92 GLY A O 1
ATOM 697 N N . SER A 1 93 ? 12.826 0.624 -28.416 1.00 39.38 93 SER A N 1
ATOM 698 C CA . SER A 1 93 ? 11.518 1.127 -27.950 1.00 39.38 93 SER A CA 1
ATOM 699 C C . SER A 1 93 ? 11.744 1.909 -26.659 1.00 39.38 93 SER A C 1
ATOM 701 O O . SER A 1 93 ? 12.066 1.339 -25.620 1.00 39.38 93 SER A O 1
ATOM 703 N N . GLY A 1 94 ? 11.602 3.231 -26.733 1.00 41.50 94 GLY A N 1
ATOM 704 C CA . GLY A 1 94 ? 11.808 4.131 -25.606 1.00 41.50 94 GLY A CA 1
ATOM 705 C C . GLY A 1 94 ? 10.844 3.854 -24.454 1.00 41.50 94 GLY A C 1
ATOM 706 O O . GLY A 1 94 ? 9.685 4.251 -24.495 1.00 41.50 94 GLY A O 1
ATOM 707 N N . CYS A 1 95 ? 11.354 3.233 -23.396 1.00 41.88 95 CYS A N 1
ATOM 708 C CA . CYS A 1 95 ? 10.859 3.411 -22.040 1.00 41.88 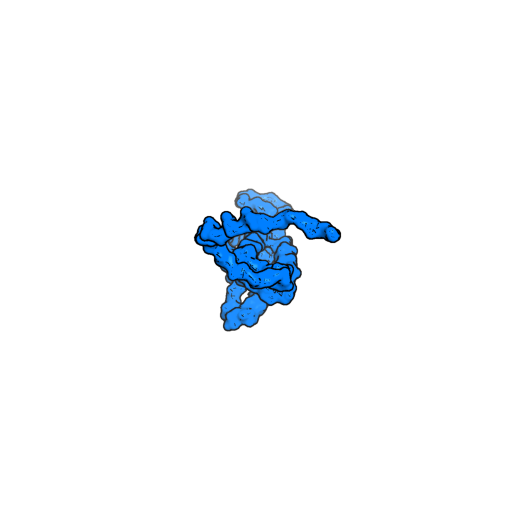95 CYS A CA 1
ATOM 709 C C . CYS A 1 95 ? 12.072 3.820 -21.204 1.00 41.88 95 CYS A C 1
ATOM 711 O O . CYS A 1 95 ? 12.868 2.979 -20.795 1.00 41.88 95 CYS A O 1
ATOM 713 N N . GLY A 1 96 ? 12.261 5.132 -21.058 1.00 42.97 96 GLY A N 1
ATOM 714 C CA . GLY A 1 96 ? 13.378 5.712 -20.322 1.00 42.97 96 GLY A CA 1
ATOM 715 C C . GLY A 1 96 ? 13.407 5.241 -18.865 1.00 42.97 96 GLY A C 1
ATOM 716 O O . GLY A 1 96 ? 12.555 5.613 -18.066 1.00 42.97 96 GLY A O 1
ATOM 717 N N . GLU A 1 97 ? 14.386 4.394 -18.566 1.00 47.09 97 GLU A N 1
ATOM 718 C CA . GLU A 1 97 ? 15.389 4.551 -17.498 1.00 47.09 97 GLU A CA 1
ATOM 719 C C . GLU A 1 97 ? 14.968 4.514 -16.012 1.00 47.09 97 GLU A C 1
ATOM 721 O O . GLU A 1 97 ? 15.847 4.359 -15.171 1.00 47.09 97 GLU A O 1
ATOM 726 N N . ASN A 1 98 ? 13.680 4.459 -15.663 1.00 47.56 98 ASN A N 1
ATOM 727 C CA . ASN A 1 98 ? 13.232 3.921 -14.368 1.00 47.56 98 ASN A CA 1
ATOM 728 C C . ASN A 1 98 ? 12.259 2.769 -14.619 1.00 47.56 98 ASN A C 1
ATOM 730 O O . ASN A 1 98 ? 11.337 2.892 -15.430 1.00 47.56 98 ASN A O 1
ATOM 734 N N . GLY A 1 99 ? 12.460 1.650 -13.920 1.00 60.38 99 GLY A N 1
ATOM 735 C CA . GLY A 1 99 ? 11.607 0.473 -14.030 1.00 60.38 99 GLY A CA 1
ATOM 736 C C . GLY A 1 99 ? 10.132 0.856 -13.909 1.00 60.38 99 GLY A C 1
ATOM 737 O O . GLY A 1 99 ? 9.733 1.606 -13.018 1.00 60.38 99 GLY A O 1
ATOM 738 N N . CYS A 1 100 ? 9.311 0.338 -14.819 1.00 72.12 100 CYS A N 1
ATOM 739 C CA . CYS A 1 100 ? 7.859 0.524 -14.823 1.00 72.12 100 CYS A CA 1
ATOM 740 C C . CYS A 1 100 ? 7.241 0.246 -13.433 1.00 72.12 100 CYS A C 1
ATOM 742 O O . CYS A 1 100 ? 6.296 0.927 -13.029 1.00 72.12 100 CYS A O 1
ATOM 744 N N . GLY A 1 101 ? 7.841 -0.675 -12.664 1.00 84.25 101 GLY A N 1
ATOM 745 C CA . GLY A 1 101 ? 7.503 -0.965 -11.269 1.00 84.25 101 GLY A CA 1
ATOM 746 C C . GLY A 1 101 ? 7.780 0.188 -10.301 1.00 84.25 101 GLY A C 1
ATOM 747 O O . GLY A 1 101 ? 6.847 0.647 -9.646 1.00 84.25 101 GLY A O 1
ATOM 748 N N . GLU A 1 102 ? 9.004 0.728 -10.248 1.00 87.38 102 GLU A N 1
ATOM 749 C CA . GLU A 1 102 ? 9.351 1.855 -9.362 1.00 87.38 102 GLU A CA 1
ATOM 750 C C . GLU A 1 102 ? 8.447 3.069 -9.593 1.00 87.38 102 GLU A C 1
ATOM 752 O O . GLU A 1 102 ? 7.911 3.656 -8.649 1.00 87.38 102 GLU A O 1
ATOM 757 N N . ARG A 1 103 ? 8.217 3.428 -10.862 1.00 86.69 103 ARG A N 1
ATOM 758 C CA . ARG A 1 103 ? 7.324 4.540 -11.207 1.00 86.69 103 ARG A CA 1
ATOM 759 C C . ARG A 1 103 ? 5.893 4.280 -10.734 1.00 86.69 103 ARG A C 1
ATOM 761 O O . ARG A 1 103 ? 5.241 5.200 -10.241 1.00 86.69 103 ARG A O 1
ATOM 768 N N . SER A 1 104 ? 5.420 3.041 -10.848 1.00 90.75 104 SER A N 1
ATOM 769 C CA . SER A 1 104 ? 4.086 2.640 -10.389 1.00 90.75 104 SER A CA 1
ATOM 770 C C . SER A 1 104 ? 3.975 2.672 -8.864 1.00 90.75 104 SER A C 1
ATOM 772 O O . SER A 1 104 ? 2.995 3.200 -8.342 1.00 90.75 104 SER A O 1
ATOM 774 N N . ARG A 1 105 ? 4.999 2.200 -8.136 1.00 94.06 105 ARG A N 1
ATOM 775 C CA . ARG A 1 105 ? 5.057 2.287 -6.666 1.00 94.06 105 ARG A CA 1
ATOM 776 C C . ARG A 1 105 ? 5.049 3.741 -6.191 1.00 94.06 105 ARG A C 1
ATOM 778 O O . ARG A 1 105 ? 4.291 4.084 -5.287 1.00 94.06 105 ARG A O 1
ATOM 785 N N . LYS A 1 106 ? 5.810 4.624 -6.847 1.00 93.38 106 LYS A N 1
ATOM 786 C CA . LYS A 1 106 ? 5.792 6.070 -6.559 1.00 93.38 106 LYS A CA 1
ATOM 787 C C . LYS A 1 106 ? 4.434 6.707 -6.852 1.00 93.38 106 LYS A C 1
ATOM 789 O O . LYS A 1 106 ? 3.968 7.516 -6.056 1.00 93.38 106 LYS A O 1
ATOM 794 N N . MET A 1 107 ? 3.778 6.335 -7.953 1.00 93.81 107 MET A N 1
ATOM 795 C CA . MET A 1 107 ? 2.429 6.826 -8.252 1.00 93.81 107 MET A CA 1
ATOM 796 C C . MET A 1 107 ? 1.427 6.383 -7.181 1.00 93.81 107 MET A C 1
ATOM 798 O O . MET A 1 107 ? 0.661 7.201 -6.676 1.00 93.81 107 MET A O 1
ATOM 802 N N . LEU A 1 108 ? 1.478 5.115 -6.767 1.00 96.19 108 LEU A N 1
ATOM 803 C CA . LEU A 1 108 ? 0.647 4.620 -5.676 1.00 96.19 108 LEU A CA 1
ATOM 804 C C . LEU A 1 108 ? 0.896 5.398 -4.378 1.00 96.19 108 LEU A C 1
ATOM 806 O O . LEU A 1 108 ? -0.063 5.785 -3.716 1.00 96.19 108 LEU A O 1
ATOM 810 N N . LEU A 1 109 ? 2.159 5.681 -4.042 1.00 97.00 109 LEU A N 1
ATOM 811 C CA . LEU A 1 109 ? 2.505 6.493 -2.876 1.00 97.00 109 LEU A CA 1
ATOM 812 C C . LEU A 1 109 ? 1.855 7.876 -2.923 1.00 97.00 109 LEU A C 1
ATOM 814 O O . LEU A 1 109 ? 1.260 8.300 -1.935 1.00 97.00 109 LEU A O 1
ATOM 818 N N . VAL A 1 110 ? 1.926 8.562 -4.065 1.00 96.44 110 VAL A N 1
ATOM 819 C CA . VAL A 1 110 ? 1.268 9.864 -4.242 1.00 96.44 110 VAL A CA 1
ATOM 820 C C . VAL A 1 110 ? -0.236 9.742 -3.991 1.00 96.44 110 VAL A C 1
ATOM 822 O O . VAL A 1 110 ? -0.780 10.508 -3.199 1.00 96.44 110 VAL A O 1
ATOM 825 N N . CYS A 1 111 ? -0.902 8.744 -4.577 1.00 96.81 111 CYS A N 1
ATOM 826 C CA . CYS A 1 111 ? -2.332 8.522 -4.351 1.00 96.81 111 CYS A CA 1
ATOM 827 C C . CYS A 1 111 ? -2.666 8.204 -2.882 1.00 96.81 111 CYS A C 1
ATOM 829 O O . CYS A 1 111 ? -3.712 8.633 -2.387 1.00 96.81 111 CYS A O 1
ATOM 831 N N . VAL A 1 112 ? -1.800 7.476 -2.167 1.00 97.00 112 VAL A N 1
ATOM 832 C CA . VAL A 1 112 ? -1.967 7.206 -0.728 1.00 97.00 112 VAL A CA 1
ATOM 833 C C . VAL A 1 112 ? -1.887 8.509 0.053 1.00 97.00 112 VAL A C 1
ATOM 835 O O . VAL A 1 112 ? -2.804 8.808 0.811 1.00 97.00 112 VAL A O 1
ATOM 838 N N . LEU A 1 113 ? -0.854 9.324 -0.168 1.00 96.12 113 LEU A N 1
ATOM 839 C CA . LEU A 1 113 ? -0.696 10.613 0.510 1.00 96.12 113 LEU A CA 1
ATOM 840 C C . LEU A 1 113 ? -1.879 11.555 0.241 1.00 96.12 113 LEU A C 1
ATOM 842 O O . LEU A 1 113 ? -2.376 12.190 1.170 1.00 96.12 113 LEU A O 1
ATOM 846 N N . GLU A 1 114 ? -2.383 11.597 -0.995 1.00 95.12 114 GLU A N 1
ATOM 847 C CA . GLU A 1 114 ? -3.603 12.336 -1.340 1.00 95.12 114 GLU A CA 1
ATOM 848 C C . GLU A 1 114 ? -4.823 11.825 -0.558 1.00 95.12 114 GLU A C 1
ATOM 850 O O . GLU A 1 114 ? -5.573 12.621 0.007 1.00 95.12 114 GLU A O 1
ATOM 855 N N . SER A 1 115 ? -5.001 10.503 -0.475 1.00 94.69 115 SER A N 1
ATOM 856 C CA . SER A 1 115 ? -6.112 9.885 0.262 1.00 94.69 115 SER A CA 1
ATOM 857 C C . SER A 1 115 ? -6.043 10.204 1.759 1.00 94.69 115 SER A C 1
ATOM 859 O O . SER A 1 115 ? -7.056 10.526 2.380 1.00 94.69 115 SER A O 1
ATOM 861 N N . LEU A 1 116 ? -4.843 10.175 2.345 1.00 93.75 116 LEU A N 1
ATOM 862 C CA . LEU A 1 116 ? -4.597 10.538 3.744 1.00 93.75 116 LEU A CA 1
ATOM 863 C C . LEU A 1 116 ? -4.862 12.026 4.017 1.00 93.75 116 LEU A C 1
ATOM 865 O O . LEU A 1 116 ? -5.424 12.374 5.055 1.00 93.75 116 LEU A O 1
ATOM 869 N N . ALA A 1 117 ? -4.495 12.904 3.082 1.00 90.31 117 ALA A N 1
ATOM 870 C CA . ALA A 1 117 ? -4.771 14.333 3.192 1.00 90.31 117 ALA A CA 1
ATOM 871 C C . ALA A 1 117 ? -6.281 14.630 3.149 1.00 90.31 117 ALA A C 1
ATOM 873 O O . ALA A 1 117 ? -6.772 15.436 3.936 1.00 90.31 117 ALA A O 1
ATOM 874 N N . GLN A 1 118 ? -7.027 13.948 2.274 1.00 87.81 118 GLN A N 1
ATOM 875 C CA . GLN A 1 118 ? -8.480 14.118 2.129 1.00 87.81 118 GLN A CA 1
ATOM 876 C C . GLN A 1 118 ? -9.278 13.578 3.320 1.00 87.81 118 GLN A C 1
ATOM 878 O O . GLN A 1 118 ? -10.319 14.124 3.670 1.00 87.81 118 GLN A O 1
ATOM 883 N N . THR A 1 119 ? -8.792 12.520 3.963 1.00 81.31 119 THR A N 1
ATOM 884 C CA . THR A 1 119 ? -9.465 11.871 5.102 1.00 81.31 119 THR A CA 1
ATOM 885 C C . THR A 1 119 ? -9.130 12.519 6.446 1.00 81.31 119 THR A C 1
ATOM 887 O O . THR A 1 119 ? -9.399 11.934 7.493 1.00 81.31 119 THR A O 1
ATOM 890 N N . HIS A 1 120 ? -8.565 13.735 6.424 1.00 71.06 120 HIS A N 1
ATOM 891 C CA . HIS A 1 120 ? -8.048 14.434 7.597 1.00 71.06 120 HIS A CA 1
ATOM 892 C C . HIS A 1 120 ? -7.187 13.495 8.438 1.00 71.06 120 HIS A C 1
ATOM 894 O O . HIS A 1 120 ? -7.625 13.120 9.525 1.00 71.06 120 HIS A O 1
ATOM 900 N N . TRP A 1 121 ? -6.011 13.090 7.922 1.00 75.69 121 TRP A N 1
ATOM 901 C CA . TRP A 1 121 ? -4.991 12.316 8.650 1.00 75.69 121 TRP A CA 1
ATOM 902 C C . TRP A 1 121 ? -5.051 12.660 10.132 1.00 75.69 121 TRP A C 1
ATOM 904 O O . TRP A 1 121 ? -4.626 13.754 10.514 1.00 75.69 121 TRP A O 1
ATOM 914 N N . HIS A 1 122 ? -5.715 11.796 10.915 1.00 61.78 122 HIS A N 1
ATOM 915 C CA . HIS A 1 122 ? -6.326 12.241 12.164 1.00 61.78 122 HIS A CA 1
ATOM 916 C C . HIS A 1 122 ? -5.237 12.880 13.019 1.00 61.78 122 HIS A C 1
ATOM 918 O O . HIS A 1 122 ? -4.285 12.211 13.428 1.00 61.78 122 HIS A O 1
ATOM 924 N N . GLN A 1 123 ? -5.346 14.188 13.244 1.00 54.25 123 GLN A N 1
ATOM 925 C CA . GLN A 1 123 ? -4.500 14.906 14.181 1.00 54.25 123 GLN A CA 1
ATOM 926 C C . GLN A 1 123 ? -4.930 14.486 15.587 1.00 54.25 123 GLN A C 1
ATOM 928 O O . GLN A 1 123 ? -5.591 15.231 16.303 1.00 54.25 123 GLN A O 1
ATOM 933 N N . ASN A 1 124 ? -4.595 13.263 15.992 1.00 47.88 124 ASN A N 1
ATOM 934 C CA . ASN A 1 124 ? -4.703 12.902 17.393 1.00 47.88 124 ASN A CA 1
ATOM 935 C C . ASN A 1 124 ? -3.572 13.634 18.125 1.00 47.88 124 ASN A C 1
ATOM 937 O O . ASN A 1 124 ? -2.422 13.199 18.069 1.00 47.88 124 ASN A O 1
ATOM 941 N N . ASN A 1 125 ? -3.972 14.735 18.781 1.00 44.62 125 ASN A N 1
ATOM 942 C CA . ASN A 1 125 ? -3.271 15.616 19.730 1.00 44.62 125 ASN A CA 1
ATOM 943 C C . ASN A 1 125 ? -2.840 17.002 19.214 1.00 44.62 125 ASN A C 1
ATOM 945 O O . ASN A 1 125 ? -1.651 17.229 19.047 1.00 44.62 125 ASN A O 1
ATOM 949 N N . VAL A 1 126 ? -3.796 17.937 19.054 1.00 45.31 126 VAL A N 1
ATOM 950 C CA . VAL A 1 126 ? -3.927 19.178 19.874 1.00 45.31 126 VAL A CA 1
ATOM 951 C C . VAL A 1 126 ? -5.389 19.670 19.798 1.00 45.31 126 VAL A C 1
ATOM 953 O O . VAL A 1 126 ? -5.690 20.715 19.232 1.00 45.31 126 VAL A O 1
ATOM 956 N N . ALA A 1 127 ? -6.340 18.903 20.330 1.00 46.44 127 ALA A N 1
ATOM 957 C CA . ALA A 1 127 ? -7.719 19.380 20.499 1.00 46.44 127 ALA A CA 1
ATOM 958 C C . ALA A 1 127 ? -8.345 18.876 21.808 1.00 46.44 127 ALA A C 1
ATOM 960 O O . ALA A 1 127 ? -9.534 18.604 21.875 1.00 46.44 127 ALA A O 1
ATOM 961 N N . GLU A 1 128 ? -7.545 18.790 22.871 1.00 47.09 128 GLU A N 1
ATOM 962 C CA . GLU A 1 128 ? -8.033 18.667 24.251 1.00 47.09 128 GLU A CA 1
ATOM 963 C C . GLU A 1 128 ? -7.295 19.671 25.146 1.00 47.09 128 GLU A C 1
ATOM 965 O O . GLU A 1 128 ? -6.528 19.307 26.024 1.00 47.09 128 GLU A O 1
ATOM 970 N N . HIS A 1 129 ? -7.458 20.967 24.857 1.00 47.88 129 HIS A N 1
ATOM 971 C CA . HIS A 1 129 ? -7.449 22.060 25.844 1.00 47.88 129 HIS A CA 1
ATOM 972 C C . HIS A 1 129 ? -7.659 23.404 25.125 1.00 47.88 129 HIS A C 1
ATOM 974 O O . HIS A 1 129 ? -6.692 24.083 24.799 1.00 47.88 129 HIS A O 1
ATOM 980 N N . ARG A 1 130 ? -8.921 23.787 24.867 1.00 37.88 130 ARG A N 1
ATOM 981 C CA . ARG A 1 130 ? -9.503 25.109 25.207 1.00 37.88 130 ARG A CA 1
ATOM 982 C C . ARG A 1 130 ? -10.952 25.213 24.706 1.00 37.88 130 ARG A C 1
ATOM 984 O O . ARG A 1 130 ? -11.200 25.671 23.604 1.00 37.88 130 ARG A O 1
ATOM 991 N N . SER A 1 131 ? -11.854 24.810 25.597 1.00 35.06 131 SER A N 1
ATOM 992 C CA . SER A 1 131 ? -13.191 25.351 25.893 1.00 35.06 131 SER A CA 1
ATOM 993 C C . SER A 1 131 ? -14.267 25.558 24.805 1.00 35.06 131 SER A C 1
ATOM 995 O O . SER A 1 131 ? -13.992 26.011 23.698 1.00 35.06 131 SER A O 1
ATOM 997 N N . PRO A 1 132 ? -15.548 25.336 25.176 1.00 50.00 132 PRO A N 1
ATOM 998 C CA . PRO A 1 132 ? -16.699 25.566 24.320 1.00 50.00 132 PRO A CA 1
ATOM 999 C C . PRO A 1 132 ? -17.055 27.056 24.304 1.00 50.00 132 PRO A C 1
ATOM 1001 O O . PRO A 1 132 ? -17.262 27.667 25.349 1.00 50.00 132 PRO A O 1
ATOM 1004 N N . ALA A 1 133 ? -17.178 27.636 23.117 1.00 39.94 133 ALA A N 1
ATOM 1005 C CA . ALA A 1 133 ? -17.967 28.845 22.918 1.00 39.94 133 ALA A CA 1
ATOM 1006 C C . ALA A 1 133 ? -18.461 28.884 21.473 1.00 39.94 133 ALA A C 1
ATOM 1008 O O . ALA A 1 133 ? -17.941 29.598 20.620 1.00 39.94 133 ALA A O 1
ATOM 1009 N N . SER A 1 134 ? -19.512 28.110 21.206 1.00 48.12 134 SER A N 1
ATOM 1010 C CA . SER A 1 134 ? -20.491 28.523 20.214 1.00 48.12 134 SER A CA 1
ATOM 1011 C C . SER A 1 134 ? -21.182 29.783 20.746 1.00 48.12 134 SER A C 1
ATOM 1013 O O . SER A 1 134 ? -22.111 29.690 21.545 1.00 48.12 134 SER A O 1
ATOM 1015 N N . VAL A 1 135 ? -20.741 30.966 20.331 1.00 44.44 135 VAL A N 1
ATOM 1016 C CA . VAL A 1 135 ? -21.611 32.147 20.336 1.00 44.44 135 VAL A CA 1
ATOM 1017 C C . VAL A 1 135 ? -21.508 32.787 18.966 1.00 44.44 135 VAL A C 1
ATOM 1019 O O . VAL A 1 135 ? -20.642 33.604 18.677 1.00 44.44 135 VAL A O 1
ATOM 1022 N N . LEU A 1 136 ? -22.395 32.282 18.115 1.00 43.41 136 LEU A N 1
ATOM 1023 C CA . LEU A 1 136 ? -23.116 32.985 17.068 1.00 43.41 136 LEU A CA 1
ATOM 1024 C C . LEU A 1 136 ? -22.938 34.514 17.145 1.00 43.41 136 LEU A C 1
ATOM 1026 O O . LEU A 1 136 ? -23.543 35.181 17.984 1.00 43.41 136 LEU A O 1
ATOM 1030 N N . THR A 1 137 ? -22.112 35.070 16.265 1.00 43.31 137 THR A N 1
ATOM 1031 C CA . THR A 1 137 ? -22.040 36.514 16.043 1.00 43.31 137 THR A CA 1
ATOM 1032 C C . THR A 1 137 ? -23.308 36.937 15.302 1.00 43.31 137 THR A C 1
ATOM 1034 O O . THR A 1 137 ? -23.382 36.863 14.078 1.00 43.31 137 THR A O 1
ATOM 1037 N N . ASP A 1 138 ? -24.336 37.327 16.052 1.00 43.97 138 ASP A N 1
ATOM 1038 C CA . ASP A 1 138 ? -25.525 38.000 15.531 1.00 43.97 138 ASP A CA 1
ATOM 1039 C C . ASP A 1 138 ? -25.192 39.496 15.327 1.00 43.97 138 ASP A C 1
ATOM 1041 O O . ASP A 1 138 ? -24.848 40.184 16.294 1.00 43.97 138 ASP A O 1
ATOM 1045 N N . PRO A 1 139 ? -25.238 40.046 14.099 1.00 46.38 139 PRO A N 1
ATOM 1046 C CA . PRO A 1 139 ? -24.819 41.421 13.830 1.00 46.38 139 PRO A CA 1
ATOM 1047 C C . PRO A 1 139 ? -25.855 42.499 14.217 1.00 46.38 139 PRO A C 1
ATOM 1049 O O . PRO A 1 139 ? -25.801 43.606 13.683 1.00 46.38 139 PRO A O 1
ATOM 1052 N N . ARG A 1 140 ? -26.801 42.239 15.135 1.00 46.38 140 ARG A N 1
ATOM 1053 C CA . ARG A 1 140 ? -27.857 43.212 15.504 1.00 46.38 140 ARG A CA 1
ATOM 1054 C C . ARG A 1 140 ? -27.779 43.866 16.886 1.00 46.38 140 ARG A C 1
ATOM 1056 O O . ARG A 1 140 ? -28.650 44.671 17.196 1.00 46.38 140 ARG A O 1
ATOM 1063 N N . MET A 1 141 ? -26.732 43.649 17.681 1.00 47.25 141 MET A N 1
ATOM 1064 C CA . MET A 1 141 ? -26.560 44.354 18.968 1.00 47.25 141 MET A CA 1
ATOM 1065 C C . MET A 1 141 ? -25.409 45.372 18.965 1.00 47.25 141 MET A C 1
ATOM 1067 O O . MET A 1 141 ? -24.532 45.348 19.820 1.00 47.25 141 MET A O 1
ATOM 1071 N N . VAL A 1 142 ? -25.436 46.315 18.019 1.00 48.09 142 VAL A N 1
ATOM 1072 C CA . VAL A 1 142 ? -24.652 47.565 18.091 1.00 48.09 142 VAL A CA 1
ATOM 1073 C C . VAL A 1 142 ? -25.617 48.749 18.066 1.00 48.09 142 VAL A C 1
ATOM 1075 O O . VAL A 1 142 ? -25.617 49.560 17.151 1.00 48.09 142 VAL A O 1
ATOM 1078 N N . ALA A 1 143 ? -26.518 48.805 19.043 1.00 45.12 143 ALA A N 1
ATOM 1079 C CA . ALA A 1 143 ? -27.320 49.989 19.344 1.00 45.12 143 ALA A CA 1
ATOM 1080 C C . ALA A 1 143 ? -28.024 49.769 20.684 1.00 45.12 143 ALA A C 1
ATOM 1082 O O . ALA A 1 143 ? -29.164 49.325 20.699 1.00 45.12 143 ALA A O 1
ATOM 1083 N N . ASN A 1 144 ? -27.307 49.972 21.793 1.00 47.59 144 ASN A N 1
ATOM 1084 C CA . ASN A 1 144 ? -27.823 50.468 23.079 1.00 47.59 144 ASN A CA 1
ATOM 1085 C C . ASN A 1 144 ? -26.767 50.226 24.159 1.00 47.59 144 ASN A C 1
ATOM 1087 O O . ASN A 1 144 ? -26.660 49.139 24.714 1.00 47.59 144 ASN A O 1
ATOM 1091 N N . GLY A 1 145 ? -25.964 51.250 24.436 1.00 43.31 145 GLY A N 1
ATOM 1092 C CA . GLY A 1 145 ? -24.980 51.186 25.518 1.00 43.31 145 GLY A CA 1
ATOM 1093 C C . GLY A 1 145 ? -24.049 52.388 25.646 1.00 43.31 145 GLY A C 1
ATOM 1094 O O . GLY A 1 145 ? -23.073 52.299 26.377 1.00 43.31 145 GLY A O 1
ATOM 1095 N N . LEU A 1 146 ? -24.315 53.503 24.953 1.00 44.44 146 LEU A N 1
ATOM 1096 C CA . LEU A 1 146 ? -23.528 54.733 25.082 1.00 44.44 146 LEU A CA 1
ATOM 1097 C C . LEU A 1 146 ? -24.401 55.900 25.550 1.00 44.44 146 LEU A C 1
ATOM 1099 O O . LEU A 1 146 ? -24.539 56.904 24.862 1.00 44.44 146 LEU A O 1
ATOM 1103 N N . LEU A 1 147 ? -25.001 55.748 26.726 1.00 52.31 147 LEU A N 1
ATOM 1104 C CA . LEU A 1 147 ? -25.552 56.849 27.511 1.00 52.31 147 LEU A CA 1
ATOM 1105 C C . LEU A 1 147 ? -25.383 56.501 28.990 1.00 52.31 147 LEU A C 1
ATOM 1107 O O . LEU A 1 147 ? -26.318 56.015 29.602 1.00 52.31 147 LEU A O 1
ATOM 1111 N N . ASP A 1 148 ? -24.181 56.706 29.531 1.00 42.69 148 ASP A N 1
ATOM 1112 C CA . ASP A 1 148 ? -23.994 57.078 30.944 1.00 42.69 148 ASP A CA 1
ATOM 1113 C C . ASP A 1 148 ? -22.557 57.574 31.182 1.00 42.69 148 ASP A C 1
ATOM 1115 O O . ASP A 1 148 ? -21.737 57.003 31.898 1.00 42.69 148 ASP A O 1
ATOM 1119 N N . HIS A 1 149 ? -22.233 58.696 30.538 1.00 47.81 149 HIS A N 1
ATOM 1120 C CA . HIS A 1 149 ? -21.157 59.570 30.993 1.00 47.81 149 HIS A CA 1
ATOM 1121 C C . HIS A 1 149 ? -21.773 60.844 31.560 1.00 47.81 149 HIS A C 1
ATOM 1123 O O . HIS A 1 149 ? -21.895 61.862 30.878 1.00 47.81 149 HIS A O 1
ATOM 1129 N N . ARG A 1 150 ? -22.142 60.798 32.842 1.00 40.47 150 ARG A N 1
ATOM 1130 C CA . ARG A 1 150 ? -22.295 62.012 33.639 1.00 40.47 150 ARG A CA 1
ATOM 1131 C C . ARG A 1 150 ? -21.923 61.769 35.104 1.00 40.47 150 ARG A C 1
ATOM 1133 O O . ARG A 1 150 ? -22.616 61.065 35.817 1.00 40.47 150 ARG A O 1
ATOM 1140 N N . MET A 1 151 ? -20.864 62.474 35.510 1.00 42.78 151 MET A N 1
ATOM 1141 C CA . MET A 1 151 ? -20.604 62.999 36.859 1.00 42.78 151 MET A CA 1
ATOM 1142 C C . MET A 1 151 ? -20.239 61.997 37.966 1.00 42.78 151 MET A C 1
ATOM 1144 O O . MET A 1 151 ? -21.100 61.382 38.574 1.00 42.78 151 MET A O 1
ATOM 1148 N N . ALA A 1 152 ? -18.961 61.977 38.356 1.00 42.19 152 ALA A N 1
ATOM 1149 C CA . ALA A 1 152 ? -18.502 62.731 39.530 1.00 42.19 152 ALA A CA 1
ATOM 1150 C C . ALA A 1 152 ? -16.991 62.532 39.734 1.00 42.19 152 ALA A C 1
ATOM 1152 O O . ALA A 1 152 ? -16.494 61.423 39.900 1.00 42.19 152 ALA A O 1
ATOM 1153 N N . THR A 1 153 ? -16.265 63.642 39.710 1.00 46.22 153 THR A N 1
ATOM 1154 C CA . THR A 1 153 ? -14.853 63.756 40.071 1.00 46.22 153 THR A CA 1
AT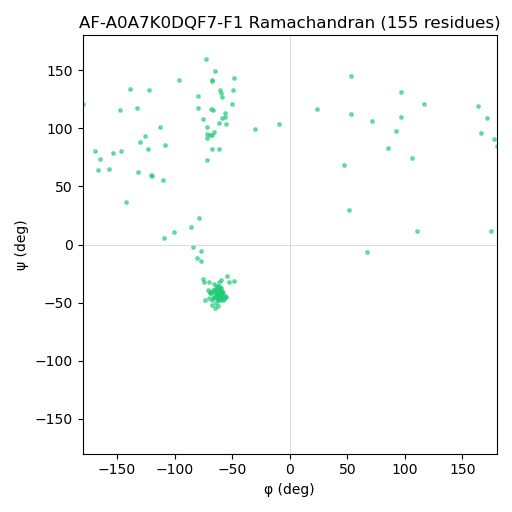OM 1155 C C . THR A 1 153 ? -14.721 64.218 41.530 1.00 46.22 153 THR A C 1
ATOM 1157 O O . THR A 1 153 ? -15.414 65.159 41.909 1.00 46.22 153 THR A O 1
ATOM 1160 N N . ASN A 1 154 ? -13.727 63.657 42.234 1.00 42.16 154 ASN A N 1
ATOM 1161 C CA . ASN A 1 154 ? -12.851 64.262 43.265 1.00 42.16 154 ASN A CA 1
ATOM 1162 C C . ASN A 1 154 ? -13.133 64.135 44.784 1.00 42.16 154 ASN A C 1
ATOM 1164 O O . ASN A 1 154 ? -14.185 64.528 45.274 1.00 42.16 154 ASN A O 1
ATOM 1168 N N . GLY A 1 155 ? -12.042 63.752 45.486 1.00 37.41 155 GLY A N 1
ATOM 1169 C CA . GLY A 1 155 ? -11.673 64.011 46.901 1.00 37.41 155 GLY A CA 1
ATOM 1170 C C . GLY A 1 155 ? -12.035 62.868 47.857 1.00 37.41 155 GLY A C 1
ATOM 1171 O O . GLY A 1 155 ? -13.214 62.591 48.003 1.00 37.41 155 GLY A O 1
ATOM 1172 N N . VAL A 1 156 ? -11.159 62.055 48.471 1.00 38.78 156 VAL A N 1
ATOM 1173 C CA . VAL A 1 156 ? -9.890 62.252 49.220 1.00 38.78 156 VAL A CA 1
ATOM 1174 C C . VAL A 1 156 ? -10.003 63.264 50.362 1.00 38.78 156 VAL A C 1
ATOM 1176 O O . VAL A 1 156 ? -10.054 64.454 50.080 1.00 38.78 156 VAL A O 1
ATOM 1179 N N . GLY A 1 157 ? -9.894 62.756 51.601 1.00 34.34 157 GLY A N 1
ATOM 1180 C CA . GLY A 1 157 ? -9.350 63.467 52.770 1.00 34.34 157 GLY A CA 1
ATOM 1181 C C . GLY A 1 157 ? -10.314 64.351 53.535 1.00 34.34 157 GLY A C 1
ATOM 1182 O O . GLY A 1 157 ? -10.551 65.478 53.061 1.00 34.34 157 GLY A O 1
#

Secondary structure (DSSP, 8-state):
----------HHHHHHHHHHHHHHHHTSTTHHHHHHHHHHHTT-HHHHHHHHHHHHHHHHHHTTT---SS-HHHHHHHT-------S---------SS-HHHHHHHHHHHHHHHHHHHTT----SS-SSS--------TT--SS-------------

Nearest PDB structures (foldseek):
  6wbf-assembly1_A  TM=1.685E-01  e=5.724E+00  Homo sapiens

Radius of gyration: 28.78 Å; Cα contacts (8 Å, |Δi|>4): 110; chains: 1; bounding box: 52×77×84 Å

Solvent-accessible surface area (backbone atoms only — not comparable to full-atom values): 10045 Å² total; per-residue (Å²): 128,85,74,82,74,79,65,84,74,54,69,66,58,38,42,55,37,11,46,53,51,32,50,57,32,65,72,34,97,53,33,67,62,47,46,50,50,52,62,59,20,42,80,35,37,67,57,31,42,56,49,51,54,54,49,39,57,48,42,34,66,75,53,81,60,60,74,69,60,69,57,67,76,60,48,57,43,41,45,31,69,69,65,71,90,79,85,82,89,79,86,88,81,96,74,79,90,62,26,74,12,46,57,46,32,50,49,33,49,52,32,21,54,52,39,32,61,75,67,52,62,74,75,86,81,87,82,88,86,81,82,91,76,93,69,83,86,67,93,78,82,88,80,87,84,88,83,85,90,76,88,86,85,88,82,84,135

Sequence (157 aa):
MPSAMCQNLDVNQFREVAGRLATIIQNSPDRTTALNRFVEAVSDADVFTDMVISYAGRWLAETSGQSVLIGPEMFWQLSAPDIRAGGLVGDGSGCGENGCGERSRKMLLVCVLESLAQTHWHQNNVAEHRSPASVLTDPRMVANGLLDHRMATNGVG

Mean predicted aligned error: 15.29 Å

pLDDT: mean 72.9, std 22.61, range [34.34, 97.0]

Organism: NCBI:txid2585199

Foldseek 3Di:
DPDPPPPPDDLVLLLQLLLLLLVLLLPDPPNVVSLVQLVVQLQFLVSNLVNVVVSLVVSCVVVVHPNPSDDPVLSCQQSPGWDQPDDDDDDDDDDDDTRSNSVSSVSSSVSNVVSCVVVPVDPPDDDPDDDDDPDDPDPPPPPDDPPDPDDDDDDDD